Protein AF-A0A9P5C7F2-F1 (afdb_monomer)

Foldseek 3Di:
DPFPPPDKDKFAADQWKKWKAQWWKFKDFPPDPHGPDTGPGHTDMDGRHNGMMMIIDHHRMDMDID

Nearest PDB structures (foldseek):
  7eym-assembly1_B  TM=5.172E-01  e=5.041E-01  Vibrio cholerae
  2bnn-assembly1_B-2  TM=4.794E-01  e=5.924E-01  Streptomyces wedmorensis
  1zz9-assembly2_C  TM=4.833E-01  e=7.345E-01  Streptomyces wedmorensis
  6bvp-assembly1_A  TM=4.164E-01  e=9.198E+00  Cupriavidus metallidurans

Solvent-accessible surface area (backbone atoms only — not comparable to full-atom values): 3594 Å² total; per-residue (Å²): 115,55,74,39,72,92,55,66,48,77,44,77,26,75,60,38,40,39,37,42,35,53,22,28,39,36,36,22,50,66,91,55,91,62,62,82,42,78,44,70,76,39,68,52,71,48,70,36,45,70,60,31,30,40,38,39,34,44,89,76,11,34,48,44,79,91

Organism: NCBI:txid1567552

Secondary structure (DSSP, 8-state):
-EE--SS-EEEE-SSEEEEEEEEEEEEEETT-SS-SEEEEEEEEEEEE-TTEEEEEE-TT-EEEE-

Sequence (66 aa):
FSSSRTSPTFIEGRGQKVYWQNCWIKVYDKGETEPRQLVERCNGWAEVSRDINVQFGGKGGNIKEM

Structure (mmCIF, N/CA/C/O backbone):
data_AF-A0A9P5C7F2-F1
#
_entry.id   AF-A0A9P5C7F2-F1
#
loop_
_atom_site.group_PDB
_atom_site.id
_atom_site.type_symbol
_atom_site.label_atom_id
_atom_site.label_alt_id
_atom_site.label_comp_id
_atom_site.label_asym_id
_atom_site.label_entity_id
_atom_site.label_seq_id
_atom_site.pdbx_PDB_ins_code
_atom_site.Cartn_x
_atom_site.Cartn_y
_atom_site.Cartn_z
_atom_site.occupancy
_atom_site.B_iso_or_equiv
_atom_site.auth_seq_id
_atom_site.auth_comp_id
_atom_site.auth_asym_id
_atom_site.auth_atom_id
_atom_site.pdbx_PDB_model_num
ATOM 1 N N . PHE A 1 1 ? -2.277 10.271 -12.547 1.00 48.59 1 PHE A N 1
ATOM 2 C CA . PHE A 1 1 ? -1.381 9.502 -11.671 1.00 48.59 1 PHE A CA 1
ATOM 3 C C . PHE A 1 1 ? -0.725 10.487 -10.730 1.00 48.59 1 PHE A C 1
ATOM 5 O O . PHE A 1 1 ? -0.094 11.422 -11.208 1.00 48.59 1 PHE A O 1
ATOM 12 N N . SER A 1 2 ? -0.971 10.364 -9.427 1.00 49.91 2 SER A N 1
ATOM 13 C CA . SER A 1 2 ? -0.226 11.145 -8.439 1.00 49.91 2 SER A CA 1
ATOM 14 C C . SER A 1 2 ? 1.184 10.562 -8.389 1.00 49.91 2 SER A C 1
ATOM 16 O O . SER A 1 2 ? 1.347 9.389 -8.054 1.00 49.91 2 SER A O 1
ATOM 18 N N . SER A 1 3 ? 2.186 11.334 -8.813 1.00 49.00 3 SER A N 1
ATOM 19 C CA . SER A 1 3 ? 3.593 10.946 -8.716 1.00 49.00 3 SER A CA 1
ATOM 20 C C . SER A 1 3 ? 3.919 10.686 -7.247 1.00 49.00 3 SER A C 1
ATOM 22 O O . SER A 1 3 ? 3.802 11.618 -6.446 1.00 49.00 3 SER A O 1
ATOM 24 N N . SER A 1 4 ? 4.322 9.465 -6.879 1.00 46.03 4 SER A N 1
ATOM 25 C CA . SER A 1 4 ? 4.700 9.149 -5.498 1.00 46.03 4 SER A CA 1
ATOM 26 C C . SER A 1 4 ? 5.945 9.962 -5.108 1.00 46.03 4 SER A C 1
ATOM 28 O O . SER A 1 4 ? 7.090 9.563 -5.356 1.00 46.03 4 SER A O 1
ATOM 30 N N . ARG A 1 5 ? 5.729 11.151 -4.540 1.00 51.88 5 ARG A N 1
ATOM 31 C CA . ARG A 1 5 ? 6.754 11.987 -3.916 1.00 51.88 5 ARG A CA 1
ATOM 32 C C . ARG A 1 5 ? 7.252 11.257 -2.678 1.00 51.88 5 ARG A C 1
ATOM 34 O O . ARG A 1 5 ? 6.619 11.396 -1.648 1.00 51.88 5 ARG A O 1
ATOM 41 N N . THR A 1 6 ? 8.341 10.490 -2.801 1.00 58.50 6 THR A N 1
ATOM 42 C CA . THR A 1 6 ? 9.242 9.974 -1.732 1.00 58.50 6 THR A CA 1
ATOM 43 C C . THR A 1 6 ? 8.659 9.219 -0.523 1.00 58.50 6 THR A C 1
ATOM 45 O O . THR A 1 6 ? 9.399 8.478 0.116 1.00 58.50 6 THR A O 1
ATOM 48 N N . SER A 1 7 ? 7.371 9.327 -0.232 1.00 70.62 7 SER A N 1
ATOM 49 C CA . SER A 1 7 ? 6.692 8.835 0.956 1.00 70.62 7 SER A CA 1
ATOM 50 C C . SER A 1 7 ? 5.621 7.829 0.535 1.00 70.62 7 SER A C 1
ATOM 52 O O . SER A 1 7 ? 4.925 8.065 -0.459 1.00 70.62 7 SER A O 1
ATOM 54 N N . PRO A 1 8 ? 5.484 6.704 1.255 1.00 85.69 8 PRO A N 1
ATOM 55 C CA . PRO A 1 8 ? 4.420 5.744 0.995 1.00 85.69 8 PRO A CA 1
ATOM 56 C C . PRO A 1 8 ? 3.035 6.393 1.110 1.00 85.69 8 PRO A C 1
ATOM 58 O O . PRO A 1 8 ? 2.808 7.247 1.965 1.00 85.69 8 PRO A O 1
ATOM 61 N N . THR A 1 9 ? 2.105 5.976 0.259 1.00 90.69 9 THR A N 1
ATOM 62 C CA . THR A 1 9 ? 0.695 6.370 0.312 1.00 90.69 9 THR A CA 1
ATOM 63 C C . THR A 1 9 ? -0.083 5.319 1.087 1.00 90.69 9 THR A C 1
ATOM 65 O O . THR A 1 9 ? 0.028 4.132 0.791 1.00 90.69 9 THR A O 1
ATOM 68 N N . PHE A 1 10 ? -0.864 5.750 2.073 1.00 92.81 10 PHE A N 1
ATOM 69 C CA . PHE A 1 10 ? -1.741 4.881 2.850 1.00 92.81 10 PHE A CA 1
ATOM 70 C C . PHE A 1 10 ? -3.185 5.082 2.397 1.00 92.81 10 PHE A C 1
ATOM 72 O O . PHE A 1 10 ? -3.658 6.215 2.349 1.00 92.81 10 PHE A O 1
ATOM 79 N N . ILE A 1 11 ? -3.858 3.990 2.049 1.00 93.44 11 ILE A N 1
ATOM 80 C CA . ILE A 1 11 ? -5.240 3.976 1.580 1.00 93.44 11 ILE A CA 1
ATOM 81 C C . ILE A 1 11 ? -6.075 3.155 2.555 1.00 93.44 11 ILE A C 1
ATOM 83 O O . ILE A 1 11 ? -5.782 1.987 2.815 1.00 93.44 11 ILE A O 1
ATOM 87 N N . GLU A 1 12 ? -7.140 3.769 3.060 1.00 94.75 12 GLU A N 1
ATOM 88 C CA . GLU A 1 12 ? -8.160 3.077 3.839 1.00 94.75 12 GLU A CA 1
ATOM 89 C C . GLU A 1 12 ? -9.162 2.402 2.912 1.00 94.75 12 GLU A C 1
ATOM 91 O O . GLU A 1 12 ? -9.695 3.031 1.992 1.00 94.75 12 GLU A O 1
ATOM 96 N N . GLY A 1 13 ? -9.462 1.137 3.170 1.00 94.19 13 GLY A N 1
ATOM 97 C CA . GLY A 1 13 ? -10.446 0.410 2.396 1.00 94.19 13 GLY A CA 1
ATOM 98 C C . GLY A 1 13 ? -11.866 0.914 2.623 1.00 94.19 13 GLY A C 1
ATOM 99 O O . GLY A 1 13 ? -12.342 1.077 3.750 1.00 94.19 13 GLY A O 1
ATOM 100 N N . ARG A 1 14 ? -12.563 1.183 1.523 1.00 95.19 14 ARG A N 1
ATOM 101 C CA . ARG A 1 14 ? -13.953 1.663 1.475 1.00 95.19 14 ARG A CA 1
ATOM 102 C C . ARG A 1 14 ? -14.803 0.879 0.465 1.00 95.19 14 ARG A C 1
ATOM 104 O O . ARG A 1 14 ? -16.014 1.101 0.405 1.00 95.19 14 ARG A O 1
ATOM 111 N N . GLY A 1 15 ? -14.202 -0.077 -0.248 1.00 94.06 15 GLY A N 1
ATOM 112 C CA . GLY A 1 15 ? -14.759 -0.772 -1.415 1.00 94.06 15 GLY A CA 1
ATOM 113 C C . GLY A 1 15 ? -14.409 -0.093 -2.745 1.00 94.06 15 GLY A C 1
ATOM 114 O O . GLY A 1 15 ? -15.086 -0.321 -3.741 1.00 94.06 15 GLY A O 1
ATOM 115 N N . GLN A 1 16 ? -13.406 0.789 -2.760 1.00 95.44 16 GLN A N 1
ATOM 116 C CA . GLN A 1 16 ? -12.959 1.518 -3.948 1.00 95.44 16 GLN A CA 1
ATOM 117 C C . GLN A 1 16 ? -11.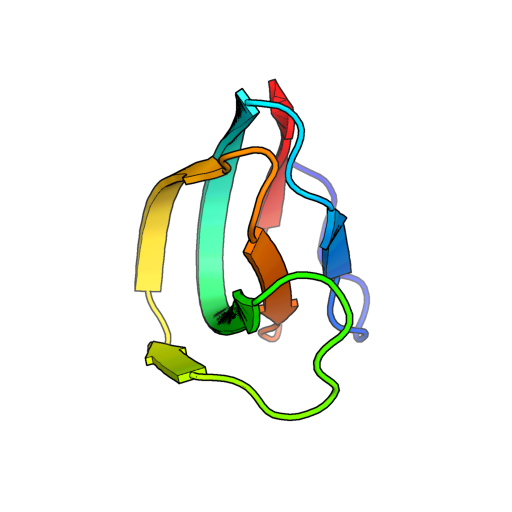946 0.708 -4.758 1.00 95.44 16 GLN A C 1
ATOM 119 O O . GLN A 1 16 ? -11.228 -0.142 -4.218 1.00 95.44 16 GLN A O 1
ATOM 124 N N . LYS A 1 17 ? -11.837 1.005 -6.056 1.00 96.31 17 LYS A N 1
ATOM 125 C CA . LYS A 1 17 ? -10.822 0.377 -6.909 1.00 96.31 17 LYS A CA 1
ATOM 126 C C . LYS A 1 17 ? -9.541 1.189 -6.861 1.00 96.31 17 LYS A C 1
ATOM 128 O O . LYS A 1 17 ? -9.546 2.397 -7.079 1.00 96.31 17 LYS A O 1
ATOM 133 N N . VAL A 1 18 ? -8.425 0.511 -6.631 1.00 95.50 18 VAL A N 1
ATOM 134 C CA . VAL A 1 18 ? -7.101 1.128 -6.594 1.00 95.50 18 VAL A CA 1
ATOM 135 C C . VAL A 1 18 ? -6.227 0.484 -7.650 1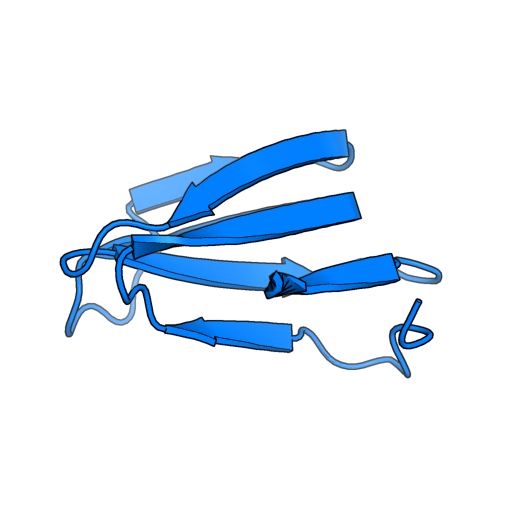.00 95.50 18 VAL A C 1
ATOM 137 O O . VAL A 1 18 ? -6.094 -0.735 -7.706 1.00 95.50 18 VAL A O 1
ATOM 140 N N . TYR A 1 19 ? -5.620 1.321 -8.481 1.00 95.31 19 TYR A N 1
ATOM 141 C CA . TYR A 1 19 ? -4.650 0.940 -9.497 1.00 95.31 19 TYR A CA 1
ATOM 142 C C . TYR A 1 19 ? -3.278 1.427 -9.059 1.00 95.31 19 TYR A C 1
ATOM 144 O O . TYR A 1 19 ? -3.133 2.587 -8.663 1.00 95.31 19 TYR A O 1
ATOM 152 N N . TRP A 1 20 ? -2.267 0.576 -9.179 1.00 94.44 20 TRP A N 1
ATOM 153 C CA . TRP A 1 20 ? -0.890 0.937 -8.875 1.00 94.44 20 TRP A CA 1
ATOM 154 C C . TRP A 1 20 ? 0.068 0.482 -9.968 1.00 94.44 20 TRP A C 1
ATOM 156 O O . TRP A 1 20 ? -0.142 -0.508 -10.674 1.00 94.44 20 TRP A O 1
ATOM 166 N N . GLN A 1 21 ? 1.161 1.220 -10.086 1.00 93.88 21 GLN A N 1
ATOM 167 C CA . GLN A 1 21 ? 2.287 0.870 -10.931 1.00 93.88 21 GLN A CA 1
ATOM 168 C C . GLN A 1 21 ? 3.572 1.095 -10.158 1.00 93.88 21 GLN A C 1
ATOM 170 O O . GLN A 1 21 ? 3.756 2.150 -9.550 1.00 93.88 21 GLN A O 1
ATOM 175 N N . ASN A 1 22 ? 4.484 0.134 -10.266 1.00 92.75 22 ASN A N 1
ATOM 176 C CA . ASN A 1 22 ? 5.850 0.215 -9.789 1.00 92.75 22 ASN A CA 1
ATOM 177 C C . ASN A 1 22 ? 5.937 0.385 -8.259 1.00 92.75 22 ASN A C 1
ATOM 179 O O . ASN A 1 22 ? 6.817 1.093 -7.758 1.00 92.75 22 ASN A O 1
ATOM 183 N N . CYS A 1 23 ? 5.023 -0.271 -7.533 1.00 93.50 23 CYS A N 1
ATOM 184 C CA . CYS A 1 23 ? 4.875 -0.177 -6.081 1.00 93.50 23 CYS A CA 1
ATOM 185 C C . CYS A 1 23 ? 5.118 -1.529 -5.402 1.00 93.50 23 CYS A C 1
ATOM 187 O O . CYS A 1 23 ? 4.673 -2.557 -5.902 1.00 93.50 23 CYS A O 1
ATOM 189 N N . TRP A 1 24 ? 5.778 -1.524 -4.246 1.00 94.56 24 TRP A N 1
ATOM 190 C CA . TRP A 1 24 ? 5.564 -2.550 -3.227 1.00 94.56 24 TRP A CA 1
ATOM 191 C C . TRP A 1 24 ? 4.278 -2.231 -2.460 1.00 94.56 24 TRP A C 1
ATOM 193 O O . TRP A 1 24 ? 3.852 -1.071 -2.396 1.00 94.56 24 TRP A O 1
ATOM 203 N N . ILE A 1 25 ? 3.670 -3.258 -1.874 1.00 95.75 25 ILE A N 1
ATOM 204 C CA . ILE A 1 25 ? 2.373 -3.159 -1.202 1.00 95.75 25 ILE A CA 1
ATOM 205 C C . ILE A 1 25 ? 2.471 -3.815 0.169 1.00 95.75 25 ILE A C 1
ATOM 207 O O . ILE A 1 25 ? 2.961 -4.934 0.282 1.00 95.75 25 ILE A O 1
ATOM 211 N N . LYS A 1 26 ? 1.968 -3.152 1.205 1.00 96.69 26 LYS A N 1
ATOM 212 C CA . LYS A 1 26 ? 1.689 -3.767 2.504 1.00 96.69 26 LYS A CA 1
ATOM 213 C C . LYS A 1 26 ? 0.192 -3.737 2.755 1.00 96.69 26 LYS A C 1
ATOM 215 O O . LYS A 1 26 ? -0.422 -2.682 2.615 1.00 96.69 26 LYS A O 1
ATOM 220 N N . VAL A 1 27 ? -0.380 -4.877 3.116 1.00 96.56 27 VAL A N 1
ATOM 221 C CA . VAL A 1 27 ? -1.803 -5.012 3.441 1.00 96.56 27 VAL A CA 1
ATOM 222 C C . VAL A 1 27 ? -1.938 -5.190 4.944 1.00 96.56 27 VAL A C 1
ATOM 224 O O . VAL A 1 27 ? -1.230 -6.005 5.532 1.00 96.56 27 VAL A O 1
ATOM 227 N N . TYR A 1 28 ? -2.854 -4.440 5.540 1.00 97.31 28 TYR A N 1
ATOM 228 C CA . TYR A 1 28 ? -3.150 -4.424 6.966 1.00 97.31 28 TYR A CA 1
ATOM 229 C C . TYR A 1 28 ? -4.620 -4.765 7.160 1.00 97.31 28 TYR A C 1
ATOM 231 O O . TYR A 1 28 ? -5.459 -4.291 6.390 1.00 97.31 28 TYR A O 1
ATOM 239 N N . ASP A 1 29 ? -4.935 -5.529 8.198 1.00 96.25 29 ASP A N 1
ATOM 240 C CA . ASP A 1 29 ? -6.310 -5.593 8.681 1.00 96.25 29 ASP A CA 1
ATOM 241 C C . ASP A 1 29 ? -6.647 -4.281 9.411 1.00 96.25 29 ASP A C 1
ATOM 243 O O . ASP A 1 29 ? -5.778 -3.577 9.938 1.00 96.25 29 ASP A O 1
ATOM 247 N N . LYS A 1 30 ? -7.915 -3.874 9.379 1.00 92.56 30 LYS A N 1
ATOM 248 C CA . LYS A 1 30 ? -8.324 -2.575 9.915 1.00 92.56 30 LYS A CA 1
ATOM 249 C C . LYS A 1 30 ? -8.101 -2.491 11.426 1.00 92.56 30 LYS A C 1
ATOM 251 O O . LYS A 1 30 ? -8.713 -3.227 12.190 1.00 92.56 30 LYS A O 1
ATOM 256 N N . GLY A 1 31 ? -7.306 -1.505 11.841 1.00 91.44 31 GLY A N 1
ATOM 257 C CA . GLY A 1 31 ? -6.944 -1.281 13.244 1.00 91.44 31 GLY A CA 1
ATOM 258 C C . GLY A 1 31 ? -5.609 -1.911 13.641 1.00 91.44 31 GLY A C 1
ATOM 259 O O . GLY A 1 31 ? -5.088 -1.566 14.696 1.00 91.44 31 GLY A O 1
ATOM 260 N N . GLU A 1 32 ? -5.028 -2.750 12.781 1.00 94.88 32 GLU A N 1
ATOM 261 C CA . GLU A 1 32 ? -3.724 -3.364 13.017 1.00 94.88 32 GLU A CA 1
ATOM 262 C C . GLU A 1 32 ? -2.575 -2.468 12.547 1.00 94.88 32 GLU A C 1
ATOM 264 O O . GLU A 1 32 ? -2.668 -1.753 11.543 1.00 94.88 32 GLU A O 1
ATOM 269 N N . THR A 1 33 ? -1.461 -2.526 13.275 1.00 92.62 33 THR A N 1
ATOM 270 C CA . THR A 1 33 ? -0.226 -1.802 12.931 1.00 92.62 33 THR A CA 1
ATOM 271 C C . THR A 1 33 ? 0.751 -2.649 12.127 1.00 92.62 33 THR A C 1
ATOM 273 O O . THR A 1 33 ? 1.600 -2.099 11.425 1.00 92.62 33 THR A O 1
ATOM 276 N N . GLU A 1 34 ? 0.629 -3.974 12.206 1.00 95.44 34 GLU A N 1
ATOM 277 C CA . GLU A 1 34 ? 1.485 -4.922 11.497 1.00 95.44 34 GLU A CA 1
ATOM 278 C C . GLU A 1 34 ? 0.825 -5.391 10.192 1.00 95.44 34 GLU A C 1
ATOM 280 O O . GLU A 1 34 ? -0.379 -5.661 10.160 1.00 95.44 34 GLU A O 1
ATOM 285 N N . PRO A 1 35 ? 1.580 -5.483 9.084 1.00 96.19 35 PRO A N 1
ATOM 286 C CA . PRO A 1 35 ? 1.024 -5.940 7.825 1.00 96.19 35 PRO A CA 1
ATOM 287 C C . PRO A 1 35 ? 0.839 -7.460 7.838 1.00 96.19 35 PRO A C 1
ATOM 289 O O . PRO A 1 35 ? 1.790 -8.208 8.062 1.00 96.19 35 PRO A O 1
ATOM 292 N N . ARG A 1 36 ? -0.357 -7.933 7.477 1.00 96.12 36 ARG A N 1
ATOM 293 C CA . ARG A 1 36 ? -0.614 -9.367 7.253 1.00 96.12 36 ARG A CA 1
ATOM 294 C C . ARG A 1 36 ? 0.084 -9.902 6.003 1.00 96.12 36 ARG A C 1
ATOM 296 O O . ARG A 1 36 ? 0.312 -11.100 5.873 1.00 96.12 36 ARG A O 1
ATOM 303 N N . GLN A 1 37 ? 0.369 -9.018 5.045 1.00 96.00 37 GLN A N 1
ATOM 304 C CA . GLN A 1 37 ? 0.980 -9.379 3.772 1.00 96.00 37 GLN A CA 1
ATOM 305 C C . GLN A 1 37 ? 1.875 -8.255 3.258 1.00 96.00 37 GLN A C 1
ATOM 307 O O . GLN A 1 37 ? 1.499 -7.081 3.263 1.00 96.00 37 GLN A O 1
ATOM 312 N N . LEU A 1 38 ? 3.038 -8.647 2.742 1.00 95.69 38 LEU A N 1
ATOM 313 C CA . LEU A 1 38 ? 3.926 -7.812 1.948 1.00 95.69 38 LEU A CA 1
ATOM 314 C C . LEU A 1 38 ? 3.973 -8.379 0.530 1.00 95.69 38 LEU A C 1
ATOM 316 O O . LEU A 1 38 ? 4.243 -9.562 0.334 1.00 95.69 38 LEU A O 1
ATOM 320 N N . VAL A 1 39 ? 3.720 -7.527 -0.453 1.00 95.19 39 VAL A N 1
ATOM 321 C CA . VAL A 1 39 ? 3.903 -7.837 -1.868 1.00 95.19 39 VAL A CA 1
ATOM 322 C C . VAL A 1 3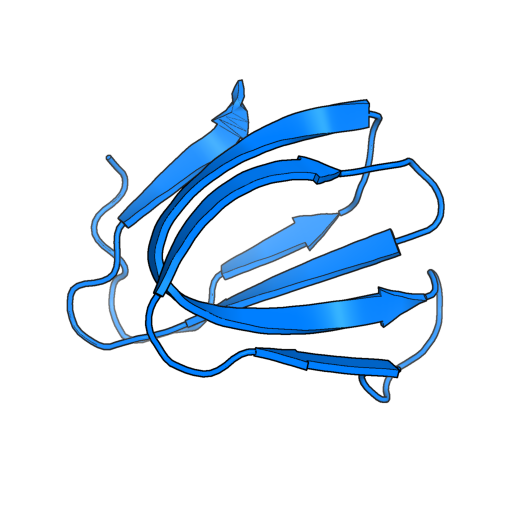9 ? 5.069 -7.006 -2.368 1.00 95.19 39 VAL A C 1
ATOM 324 O O . VAL A 1 39 ? 5.120 -5.787 -2.170 1.00 95.19 39 VAL A O 1
ATOM 327 N N . GLU A 1 40 ? 6.015 -7.676 -3.017 1.00 93.62 40 GLU A N 1
ATOM 328 C CA . GLU A 1 40 ? 7.129 -7.010 -3.672 1.00 93.62 40 GLU A CA 1
ATOM 329 C C . GLU A 1 40 ? 6.658 -6.113 -4.827 1.00 93.62 40 GLU A C 1
ATOM 331 O O . GLU A 1 40 ? 5.471 -5.941 -5.118 1.00 93.62 40 GLU A O 1
ATOM 336 N N . ARG A 1 41 ? 7.628 -5.474 -5.472 1.00 93.00 41 ARG A N 1
ATOM 337 C CA . ARG A 1 41 ? 7.394 -4.443 -6.469 1.00 93.00 41 ARG A CA 1
ATOM 338 C C . ARG A 1 41 ? 6.618 -4.991 -7.667 1.00 93.00 41 ARG A C 1
ATOM 340 O O . ARG A 1 41 ? 7.131 -5.805 -8.427 1.00 93.00 41 ARG A O 1
ATOM 347 N N . CYS A 1 42 ? 5.402 -4.496 -7.861 1.00 93.56 42 CYS A N 1
ATOM 348 C CA . CYS A 1 42 ? 4.504 -4.954 -8.910 1.00 93.56 42 CYS A CA 1
ATOM 349 C C . CYS A 1 42 ? 3.638 -3.820 -9.479 1.00 93.56 42 CYS A C 1
ATOM 351 O O . CYS A 1 42 ? 3.655 -2.670 -9.023 1.00 93.56 42 CYS A O 1
ATOM 353 N N . ASN A 1 43 ? 2.881 -4.178 -10.512 1.00 94.75 43 ASN A N 1
ATOM 354 C CA . ASN A 1 43 ? 1.816 -3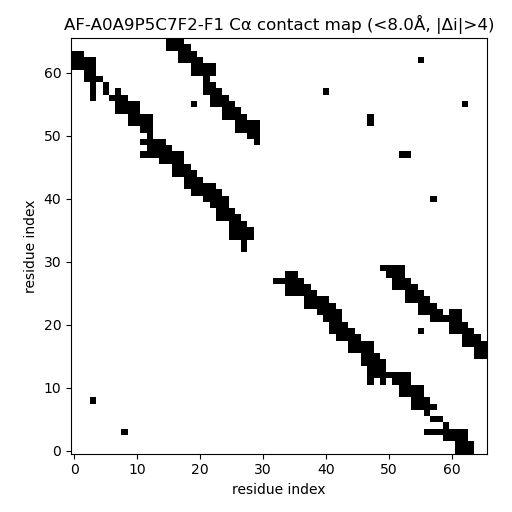.377 -11.101 1.00 94.75 43 ASN A CA 1
ATOM 355 C C . ASN A 1 43 ? 0.515 -4.152 -10.931 1.00 94.75 43 ASN A C 1
ATOM 357 O O . ASN A 1 43 ? 0.527 -5.382 -10.998 1.00 94.75 43 ASN A O 1
ATOM 361 N N 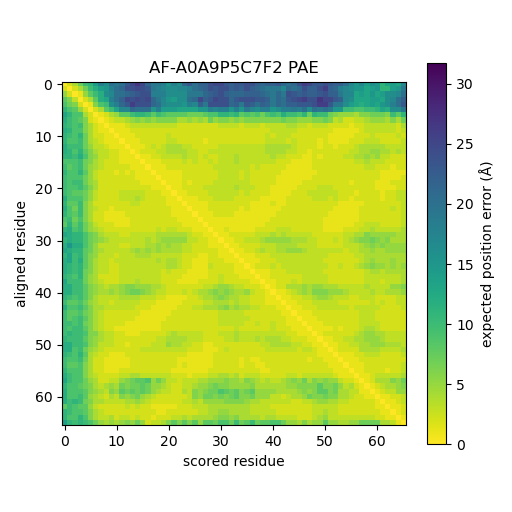. GLY A 1 44 ? -0.603 -3.460 -10.774 1.00 95.19 44 GLY A N 1
ATOM 362 C CA . GLY A 1 44 ? -1.873 -4.150 -10.651 1.00 95.19 44 GLY A CA 1
ATOM 363 C C . GLY A 1 44 ? -3.026 -3.237 -10.308 1.00 95.19 44 GLY A C 1
ATOM 364 O O . GLY A 1 44 ? -2.928 -2.007 -10.334 1.00 95.19 44 GLY A O 1
ATOM 365 N N . TRP A 1 45 ? -4.140 -3.8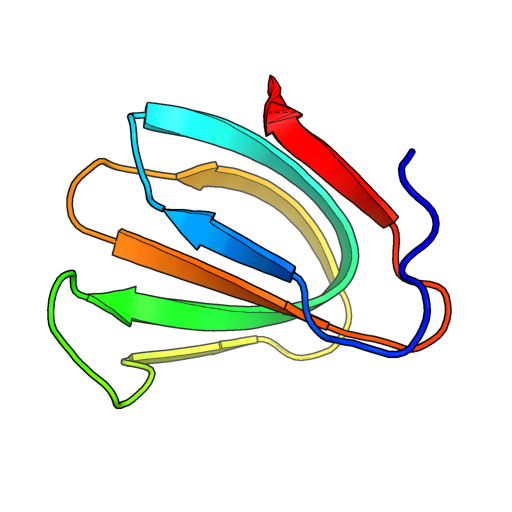85 -10.016 1.00 95.12 45 TRP A N 1
ATOM 366 C CA . TRP A 1 45 ? -5.327 -3.249 -9.492 1.00 95.12 45 TRP A CA 1
ATOM 367 C C . TRP A 1 45 ? -6.029 -4.209 -8.538 1.00 95.12 45 TRP A C 1
ATOM 369 O O . TRP A 1 45 ? -5.924 -5.427 -8.685 1.00 95.12 45 TRP A O 1
ATOM 379 N N . ALA A 1 46 ? -6.730 -3.652 -7.560 1.00 94.38 46 ALA A N 1
ATOM 380 C CA . ALA A 1 46 ? -7.554 -4.401 -6.626 1.00 94.38 46 ALA A CA 1
ATOM 381 C C . ALA A 1 46 ? -8.703 -3.523 -6.137 1.00 94.38 46 ALA A C 1
ATOM 383 O O . ALA A 1 46 ? -8.601 -2.295 -6.103 1.00 94.38 46 ALA A O 1
ATOM 384 N N . GLU A 1 47 ? -9.795 -4.167 -5.750 1.00 96.25 47 GLU A N 1
ATOM 385 C CA . GLU A 1 47 ? -10.806 -3.534 -4.915 1.00 96.25 47 GLU A CA 1
ATOM 386 C C . GLU A 1 47 ? -10.351 -3.625 -3.457 1.00 96.25 47 GLU A C 1
ATOM 388 O O . GLU A 1 47 ? -10.003 -4.706 -2.981 1.00 96.25 47 GLU A O 1
ATOM 393 N N . VAL A 1 48 ? -10.303 -2.490 -2.763 1.00 95.31 48 VAL A N 1
ATOM 394 C CA . VAL A 1 48 ? -9.845 -2.429 -1.372 1.00 95.31 48 VAL A CA 1
ATOM 395 C C . VAL A 1 48 ? -11.067 -2.438 -0.459 1.00 95.31 48 VAL A C 1
ATOM 397 O O . VAL A 1 48 ? -11.749 -1.423 -0.302 1.00 95.31 48 VAL A O 1
ATOM 400 N N . SER A 1 49 ? -11.367 -3.603 0.112 1.00 95.12 49 SER A N 1
ATOM 401 C CA . SER A 1 49 ? -12.531 -3.845 0.969 1.00 95.12 49 SER A CA 1
ATOM 402 C C . SER A 1 49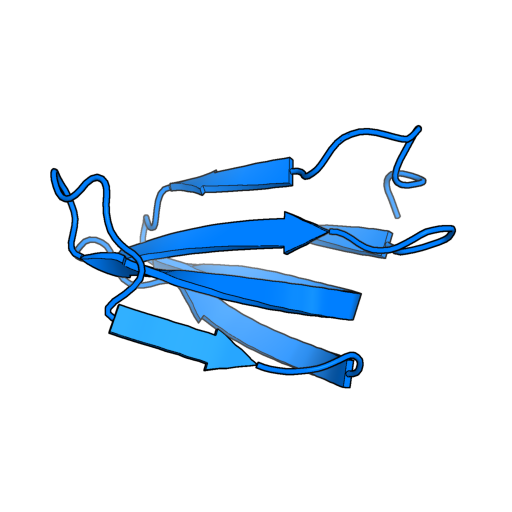 ? -12.469 -3.070 2.292 1.00 95.12 49 SER A C 1
ATOM 404 O O . SER A 1 49 ? -11.414 -2.634 2.733 1.00 95.12 49 SER A O 1
ATOM 406 N N . ARG A 1 50 ? -13.622 -2.863 2.943 1.00 95.38 50 ARG A N 1
ATOM 407 C CA . ARG A 1 50 ? -13.771 -1.972 4.120 1.00 95.38 50 ARG A CA 1
ATOM 408 C C . ARG A 1 50 ? -13.025 -2.406 5.386 1.00 95.38 50 ARG A C 1
ATOM 410 O O . ARG A 1 50 ? -12.955 -1.635 6.347 1.00 95.38 50 ARG A O 1
ATOM 417 N N . ASP A 1 51 ? -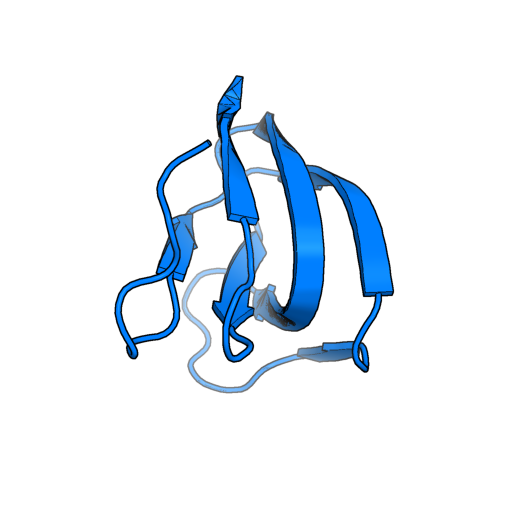12.562 -3.643 5.400 1.00 95.81 51 ASP A N 1
ATOM 418 C CA . ASP A 1 51 ? -11.878 -4.341 6.483 1.00 95.81 51 ASP A CA 1
ATOM 419 C C . ASP A 1 51 ? -10.350 -4.322 6.345 1.00 95.81 51 ASP A C 1
ATOM 421 O O . ASP A 1 51 ? -9.667 -4.746 7.274 1.00 95.81 51 ASP A O 1
ATOM 425 N N . ILE A 1 52 ? -9.807 -3.790 5.244 1.00 95.38 52 ILE A N 1
ATOM 426 C CA . ILE A 1 52 ? -8.361 -3.716 5.017 1.00 95.38 52 ILE A CA 1
ATOM 427 C C . ILE A 1 52 ? -7.887 -2.285 4.775 1.00 95.38 52 ILE A C 1
ATOM 429 O O . ILE A 1 52 ? -8.603 -1.444 4.235 1.00 95.38 52 ILE A O 1
ATOM 433 N N . ASN A 1 53 ? -6.631 -2.031 5.121 1.00 95.44 53 ASN A N 1
ATOM 434 C CA . ASN A 1 53 ? -5.893 -0.847 4.706 1.00 95.44 53 ASN A CA 1
ATOM 435 C C . ASN A 1 53 ? -4.674 -1.270 3.891 1.00 95.44 53 ASN A C 1
ATOM 437 O O . ASN A 1 53 ? -4.106 -2.345 4.101 1.00 95.44 53 ASN A O 1
ATOM 441 N N . VAL A 1 54 ? -4.248 -0.424 2.959 1.00 95.50 54 VAL A N 1
ATOM 442 C CA . VAL A 1 54 ? -3.143 -0.746 2.060 1.00 95.50 54 VAL A CA 1
ATOM 443 C C . VAL A 1 54 ? -2.151 0.401 2.013 1.00 95.50 54 VAL A C 1
ATOM 445 O O . VAL A 1 54 ? -2.505 1.544 1.732 1.00 95.50 54 VAL A O 1
ATOM 448 N N . GLN A 1 55 ? -0.885 0.087 2.261 1.00 95.06 55 GLN A N 1
ATOM 449 C CA . GLN A 1 55 ? 0.217 1.012 2.062 1.00 95.06 55 GLN A CA 1
ATOM 450 C C . GLN A 1 55 ? 0.935 0.672 0.763 1.00 95.06 55 GLN A C 1
ATOM 452 O O . GLN A 1 55 ? 1.431 -0.438 0.577 1.00 95.06 55 GLN A O 1
ATOM 457 N N . PHE A 1 56 ? 1.038 1.659 -0.111 1.00 94.19 56 PHE A N 1
ATOM 458 C CA . PHE A 1 56 ? 1.762 1.575 -1.365 1.00 94.19 56 PHE A CA 1
ATOM 459 C C . PHE A 1 56 ? 3.024 2.417 -1.264 1.00 94.19 56 PHE A C 1
ATOM 461 O O . PHE A 1 56 ? 2.975 3.588 -0.887 1.00 94.19 56 PHE A O 1
ATOM 468 N N . GLY A 1 57 ? 4.164 1.862 -1.647 1.00 91.50 57 GLY A N 1
ATOM 469 C CA . GLY A 1 57 ? 5.399 2.630 -1.730 1.00 91.50 57 GLY A CA 1
ATOM 470 C C . GLY A 1 57 ? 6.287 2.152 -2.861 1.00 91.50 57 GLY A C 1
ATOM 471 O O . GLY A 1 57 ? 6.047 1.122 -3.475 1.00 91.50 57 GLY A O 1
ATOM 472 N N . GLY A 1 58 ? 7.317 2.925 -3.179 1.00 86.81 58 GLY A N 1
ATOM 473 C CA . GLY A 1 58 ? 8.217 2.620 -4.287 1.00 86.81 58 GLY A CA 1
ATOM 474 C C . GLY A 1 58 ? 8.651 3.889 -4.997 1.00 86.81 58 GLY A C 1
ATOM 475 O O . GLY A 1 58 ? 7.838 4.751 -5.316 1.00 86.81 58 GLY A O 1
ATOM 476 N N . LYS A 1 59 ? 9.957 4.034 -5.236 1.00 83.69 59 LYS A N 1
ATOM 477 C CA . LYS A 1 59 ? 10.499 5.205 -5.936 1.00 83.69 59 LYS A CA 1
ATOM 478 C C . LYS A 1 59 ? 9.961 5.244 -7.369 1.00 83.69 59 LYS A C 1
ATOM 480 O O . LYS A 1 59 ? 10.253 4.328 -8.134 1.00 83.69 59 LYS A O 1
ATOM 485 N N . GLY A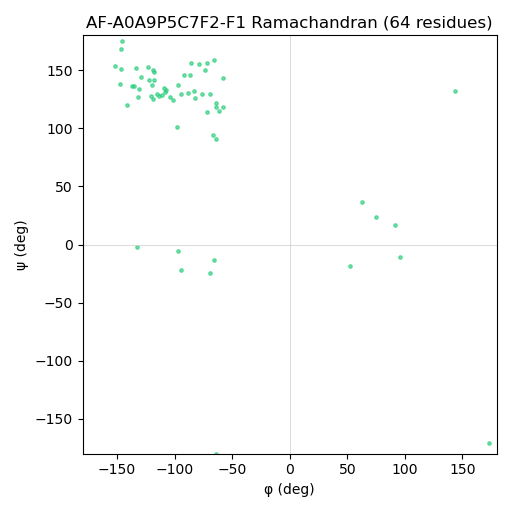 1 60 ? 9.229 6.299 -7.728 1.00 81.88 60 GLY A N 1
ATOM 486 C CA . GLY A 1 60 ? 8.583 6.419 -9.042 1.00 81.88 60 GLY A CA 1
ATOM 487 C C . GLY A 1 60 ? 7.338 5.540 -9.195 1.00 81.88 60 GLY A C 1
ATOM 488 O O . GLY A 1 60 ? 7.000 5.160 -10.315 1.00 81.88 60 GLY A O 1
ATOM 489 N N . GLY A 1 61 ? 6.708 5.172 -8.078 1.00 86.56 61 GLY A N 1
ATOM 490 C CA . GLY A 1 61 ? 5.404 4.532 -8.062 1.00 86.56 61 GLY A CA 1
ATOM 491 C C . GLY A 1 61 ? 4.291 5.509 -8.441 1.00 86.56 61 GLY A C 1
ATOM 492 O O . GLY A 1 61 ? 4.420 6.730 -8.316 1.00 86.56 61 GLY A O 1
ATOM 493 N N . ASN A 1 62 ? 3.182 4.967 -8.923 1.00 88.62 62 ASN A N 1
ATOM 494 C CA . ASN A 1 62 ? 1.999 5.744 -9.262 1.00 88.62 62 ASN A CA 1
ATOM 495 C C . ASN A 1 62 ? 0.758 5.025 -8.763 1.00 88.62 62 ASN A C 1
ATOM 497 O O . ASN A 1 62 ? 0.634 3.819 -8.953 1.00 88.62 62 ASN A O 1
ATOM 501 N N . ILE A 1 63 ? -0.163 5.777 -8.166 1.00 90.50 63 ILE A N 1
ATOM 502 C CA . ILE A 1 63 ? -1.404 5.243 -7.604 1.00 90.50 63 ILE A CA 1
ATOM 503 C C . ILE A 1 63 ? -2.581 6.060 -8.140 1.00 90.50 63 ILE A C 1
ATOM 505 O O . ILE A 1 63 ? -2.463 7.272 -8.379 1.00 90.50 63 ILE A O 1
ATOM 509 N N . LYS A 1 64 ? -3.705 5.385 -8.379 1.00 91.56 64 LYS A N 1
ATOM 510 C CA . LYS A 1 64 ? -4.977 5.988 -8.776 1.00 91.56 64 LYS A CA 1
ATOM 511 C C . LYS A 1 64 ? -6.131 5.263 -8.084 1.00 91.56 64 LYS A C 1
ATOM 513 O O . LYS A 1 64 ? -6.323 4.073 -8.313 1.00 91.56 64 LYS A O 1
ATOM 518 N N . GLU A 1 65 ? -6.897 6.001 -7.292 1.00 90.94 65 GLU A N 1
ATOM 519 C CA . GLU A 1 65 ? -8.159 5.556 -6.688 1.00 90.94 65 GLU A CA 1
ATOM 520 C C . GLU A 1 65 ? -9.331 5.928 -7.612 1.00 90.94 65 GLU A C 1
ATOM 522 O O . GLU A 1 65 ? -9.262 6.946 -8.312 1.00 90.94 65 GLU A O 1
ATOM 527 N N . MET A 1 66 ? -10.366 5.087 -7.656 1.00 84.94 66 MET A N 1
ATOM 528 C CA . MET A 1 66 ? -11.586 5.245 -8.460 1.00 84.94 66 MET A CA 1
ATOM 529 C C . MET A 1 66 ? -12.816 4.876 -7.639 1.00 84.94 66 MET A C 1
ATOM 531 O O . MET A 1 66 ? -12.753 3.837 -6.938 1.00 84.94 66 MET A O 1
#

Radius of gyration: 10.82 Å; Cα contacts (8 Å, |Δi|>4): 168; chains: 1; bounding box: 25×21×25 Å

Mean predicted aligned error: 4.56 Å

pLDDT: mean 89.18, std 12.95, range [46.03, 97.31]